Protein AF-A0A1H8NBU5-F1 (afdb_monomer_lite)

Structure (mmCIF, N/CA/C/O backbone):
data_AF-A0A1H8NBU5-F1
#
_entry.id   AF-A0A1H8NBU5-F1
#
loop_
_atom_site.group_PDB
_atom_site.id
_atom_site.type_symbol
_atom_site.label_atom_id
_atom_site.label_alt_id
_atom_site.label_comp_id
_atom_site.label_asym_id
_atom_site.label_entity_id
_atom_site.label_seq_id
_atom_site.pdbx_PDB_ins_code
_atom_site.Cartn_x
_atom_site.Cartn_y
_atom_site.Cartn_z
_atom_site.occupancy
_atom_site.B_iso_or_equiv
_atom_site.auth_seq_id
_atom_site.auth_comp_id
_atom_site.auth_asym_id
_atom_site.auth_atom_id
_atom_site.pdbx_PDB_model_num
ATOM 1 N N . MET A 1 1 ? -4.107 0.611 -5.854 1.00 91.44 1 MET A N 1
ATOM 2 C CA . MET A 1 1 ? -4.280 2.054 -5.590 1.00 91.44 1 MET A CA 1
ATOM 3 C C . MET A 1 1 ? -3.066 2.533 -4.813 1.00 91.44 1 MET A C 1
ATOM 5 O O . MET A 1 1 ? -2.615 1.825 -3.919 1.00 91.44 1 MET A O 1
ATOM 9 N N . ILE A 1 2 ? -2.512 3.683 -5.172 1.00 94.19 2 ILE A N 1
ATOM 10 C CA . ILE A 1 2 ? -1.345 4.298 -4.532 1.00 94.19 2 ILE A CA 1
ATOM 11 C C . ILE A 1 2 ? -1.784 5.659 -3.995 1.00 94.19 2 ILE A C 1
ATOM 13 O O . ILE A 1 2 ? -2.386 6.426 -4.737 1.00 94.19 2 ILE A O 1
ATOM 17 N N . VAL A 1 3 ? -1.484 5.958 -2.733 1.00 94.81 3 VAL A N 1
ATOM 18 C CA . VAL A 1 3 ? -1.645 7.288 -2.133 1.00 94.81 3 VAL A CA 1
ATOM 19 C C . VAL A 1 3 ? -0.251 7.883 -1.950 1.00 94.81 3 VAL A C 1
ATOM 21 O O . VAL A 1 3 ? 0.455 7.537 -0.999 1.00 94.81 3 VAL A O 1
ATOM 24 N N . GLU A 1 4 ? 0.156 8.731 -2.891 1.00 94.81 4 GLU A N 1
ATOM 25 C CA . GLU A 1 4 ? 1.495 9.317 -2.966 1.00 94.81 4 GLU A CA 1
ATOM 26 C C . GLU A 1 4 ? 1.434 10.704 -3.620 1.00 94.81 4 GLU A C 1
ATOM 28 O O . GLU A 1 4 ? 0.800 10.901 -4.659 1.00 94.81 4 GLU A O 1
ATOM 33 N N . THR A 1 5 ? 2.108 11.673 -3.004 1.00 93.56 5 THR A N 1
ATOM 34 C CA . THR A 1 5 ? 2.155 13.059 -3.496 1.00 93.56 5 THR A CA 1
ATOM 35 C C . THR A 1 5 ? 3.327 13.294 -4.437 1.00 93.56 5 THR A C 1
ATOM 37 O O . THR A 1 5 ? 3.237 14.161 -5.308 1.00 93.56 5 THR A O 1
ATOM 40 N N . ASP A 1 6 ? 4.410 12.524 -4.294 1.00 94.06 6 ASP A N 1
ATOM 41 C CA . ASP A 1 6 ? 5.566 12.599 -5.180 1.00 94.06 6 ASP A CA 1
ATOM 42 C C . ASP A 1 6 ? 5.290 11.840 -6.496 1.00 94.06 6 ASP A C 1
ATOM 44 O O . ASP A 1 6 ? 5.188 10.608 -6.505 1.00 94.06 6 ASP A O 1
ATOM 48 N N . PRO A 1 7 ? 5.198 12.541 -7.642 1.00 92.25 7 PRO A N 1
ATOM 49 C CA . PRO A 1 7 ? 4.847 11.917 -8.912 1.00 92.25 7 PRO A CA 1
ATOM 50 C C . PRO A 1 7 ? 5.931 10.980 -9.458 1.00 92.25 7 PRO A C 1
ATOM 52 O O . PRO A 1 7 ? 5.604 10.078 -10.228 1.00 92.25 7 PRO A O 1
ATOM 55 N N . PHE A 1 8 ? 7.205 11.168 -9.095 1.00 93.62 8 PHE A N 1
ATOM 56 C CA . PHE A 1 8 ? 8.284 10.281 -9.538 1.00 93.62 8 PHE A CA 1
ATOM 57 C C . PHE A 1 8 ? 8.191 8.948 -8.821 1.00 93.62 8 PHE A C 1
ATOM 59 O O . PHE A 1 8 ? 8.214 7.900 -9.456 1.00 93.62 8 PHE A O 1
ATOM 66 N N . ILE A 1 9 ? 8.005 9.006 -7.508 1.00 93.44 9 ILE A N 1
ATOM 67 C CA . ILE A 1 9 ? 7.806 7.827 -6.679 1.00 93.44 9 ILE A CA 1
ATOM 68 C C . ILE A 1 9 ? 6.534 7.080 -7.082 1.00 93.44 9 ILE A C 1
ATOM 70 O O . ILE A 1 9 ? 6.554 5.857 -7.208 1.00 93.44 9 ILE A O 1
ATOM 74 N N . ALA A 1 10 ? 5.422 7.798 -7.265 1.00 93.56 10 ALA A N 1
ATOM 75 C CA . ALA A 1 10 ? 4.152 7.184 -7.632 1.00 93.56 10 ALA A CA 1
ATOM 76 C C . ALA A 1 10 ? 4.261 6.451 -8.974 1.00 93.56 10 ALA A C 1
ATOM 78 O O . ALA A 1 10 ? 3.735 5.348 -9.124 1.00 93.56 10 ALA A O 1
ATOM 79 N N . ARG A 1 11 ? 4.984 7.045 -9.932 1.00 94.12 11 ARG A N 1
ATOM 80 C CA . ARG A 1 11 ? 5.257 6.430 -11.229 1.00 94.12 11 ARG A CA 1
ATOM 81 C C . ARG A 1 11 ? 6.161 5.208 -11.111 1.00 94.12 11 ARG A C 1
ATOM 83 O O . ARG A 1 11 ? 5.795 4.166 -11.634 1.00 94.12 11 ARG A O 1
ATOM 90 N N . ASP A 1 12 ? 7.281 5.319 -10.406 1.00 94.19 12 ASP A N 1
ATOM 91 C CA . ASP A 1 12 ? 8.237 4.220 -10.222 1.00 94.19 12 ASP A CA 1
ATOM 92 C C . ASP A 1 12 ?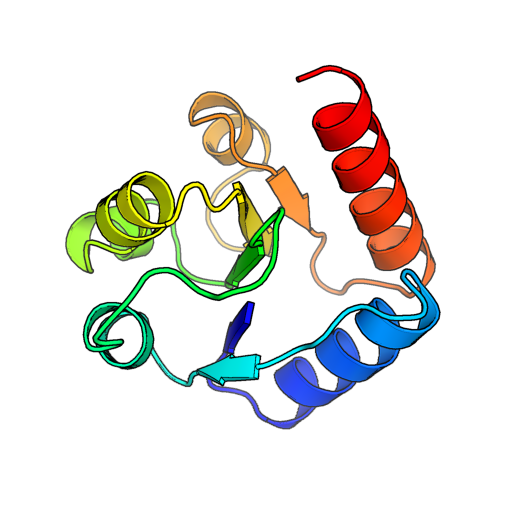 7.578 3.005 -9.550 1.00 94.19 12 ASP A C 1
ATOM 94 O O . ASP A 1 12 ? 7.671 1.874 -10.021 1.00 94.19 12 ASP A O 1
ATOM 98 N N . MET A 1 13 ? 6.785 3.257 -8.506 1.00 94.38 13 MET A N 1
ATOM 99 C CA . MET A 1 13 ? 6.005 2.225 -7.830 1.00 94.38 13 MET A CA 1
ATOM 100 C C . MET A 1 13 ? 4.924 1.628 -8.735 1.00 94.38 13 MET A C 1
ATOM 102 O O . MET A 1 13 ? 4.718 0.418 -8.722 1.00 94.38 13 MET A O 1
ATOM 106 N N . SER A 1 14 ? 4.219 2.456 -9.510 1.00 94.38 14 SER A N 1
ATOM 107 C CA . SER A 1 14 ? 3.208 1.987 -10.459 1.00 94.38 14 SER A CA 1
ATOM 108 C C . SER A 1 14 ? 3.824 1.066 -11.509 1.00 94.38 14 SER A C 1
ATOM 110 O O . SER A 1 14 ? 3.323 -0.038 -11.718 1.00 94.38 14 SER A O 1
ATOM 112 N N . ASP A 1 15 ? 4.915 1.497 -12.141 1.00 93.94 15 ASP A N 1
ATOM 113 C CA . ASP A 1 15 ? 5.606 0.747 -13.188 1.00 93.94 15 ASP A CA 1
ATOM 114 C C . ASP A 1 15 ? 6.139 -0.585 -12.630 1.00 93.94 15 ASP A C 1
ATOM 116 O O . ASP A 1 15 ? 5.853 -1.648 -13.187 1.00 93.94 15 ASP A O 1
ATOM 120 N N . GLY A 1 16 ? 6.790 -0.556 -11.462 1.00 93.94 16 GLY A N 1
ATOM 121 C CA . GLY A 1 16 ? 7.290 -1.763 -10.803 1.00 93.94 16 GLY A CA 1
ATOM 122 C C . GLY A 1 16 ? 6.187 -2.727 -10.346 1.00 93.94 16 GLY A C 1
ATOM 123 O O . GLY A 1 16 ? 6.336 -3.940 -10.483 1.00 93.94 16 GLY A O 1
ATOM 124 N N . LEU A 1 17 ? 5.044 -2.229 -9.855 1.00 92.88 17 LEU A N 1
ATOM 125 C CA . LEU A 1 17 ? 3.898 -3.078 -9.498 1.00 92.88 17 LEU A CA 1
ATOM 126 C C . LEU A 1 17 ? 3.258 -3.729 -10.729 1.00 92.88 17 LEU A C 1
ATOM 128 O O . LEU A 1 17 ? 2.873 -4.896 -10.663 1.00 92.88 17 LEU A O 1
ATOM 132 N N . MET A 1 18 ? 3.149 -3.004 -11.845 1.00 92.50 18 MET A N 1
ATOM 133 C CA . MET A 1 18 ? 2.623 -3.552 -13.100 1.00 92.50 18 MET A CA 1
ATOM 134 C C . MET A 1 18 ? 3.542 -4.629 -13.687 1.00 92.50 18 MET A C 1
ATOM 136 O O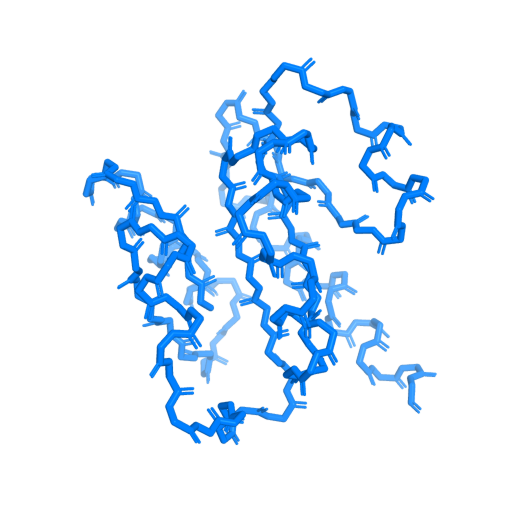 . MET A 1 18 ? 3.046 -5.609 -14.246 1.00 92.50 18 MET A O 1
ATOM 140 N N . GLU A 1 19 ? 4.857 -4.487 -13.520 1.00 93.62 19 GLU A N 1
ATOM 141 C CA . GLU A 1 19 ? 5.834 -5.514 -13.890 1.00 93.62 19 GLU A CA 1
ATOM 142 C C . GLU A 1 19 ? 5.755 -6.738 -12.961 1.00 93.62 19 GLU A C 1
ATOM 144 O O . GLU A 1 19 ? 5.667 -7.874 -13.433 1.00 93.62 19 GLU A O 1
ATOM 149 N N . ALA A 1 20 ? 5.704 -6.514 -11.645 1.00 92.75 20 ALA A N 1
ATOM 150 C CA . ALA A 1 20 ? 5.619 -7.566 -10.632 1.00 92.75 20 ALA A CA 1
ATOM 151 C C . ALA A 1 20 ? 4.299 -8.355 -10.681 1.00 92.75 20 ALA A C 1
ATOM 153 O O . ALA A 1 20 ? 4.252 -9.563 -10.416 1.00 92.75 20 ALA A O 1
ATOM 154 N N . ALA A 1 21 ? 3.205 -7.681 -11.032 1.00 89.94 21 ALA A N 1
ATOM 155 C CA . ALA A 1 21 ? 1.873 -8.253 -11.136 1.00 89.94 21 ALA A CA 1
ATOM 156 C C . ALA A 1 21 ? 1.225 -7.917 -12.490 1.00 89.94 21 ALA A C 1
ATOM 158 O O . ALA A 1 21 ? 0.359 -7.038 -12.560 1.00 89.94 21 ALA A O 1
ATOM 159 N N . PRO A 1 22 ? 1.560 -8.668 -13.559 1.00 87.06 22 PRO A N 1
ATOM 160 C CA . PRO A 1 22 ? 0.950 -8.464 -14.867 1.00 87.06 22 PRO A CA 1
ATOM 161 C C . PRO A 1 22 ? -0.578 -8.563 -14.796 1.00 87.06 22 PRO A C 1
ATOM 163 O O . PRO A 1 22 ? -1.122 -9.522 -14.244 1.00 87.06 22 PRO A O 1
ATOM 166 N N . GLY A 1 23 ? -1.265 -7.565 -15.352 1.00 84.19 23 GLY A N 1
ATOM 167 C CA . GLY A 1 23 ? -2.728 -7.469 -15.337 1.00 84.19 23 GLY A CA 1
ATOM 168 C C . GLY A 1 23 ? -3.320 -6.770 -14.110 1.00 84.19 23 GLY A C 1
ATOM 169 O O . GLY A 1 23 ? -4.544 -6.673 -14.020 1.00 84.19 23 GLY A O 1
ATOM 170 N N . CYS A 1 24 ? -2.500 -6.269 -13.177 1.00 86.06 24 CYS A N 1
ATOM 171 C CA . CYS A 1 24 ? -2.996 -5.347 -12.160 1.00 86.06 24 CYS A CA 1
ATOM 172 C C . CYS A 1 24 ? -3.302 -3.968 -12.765 1.00 86.06 24 CYS A C 1
ATOM 174 O O . CYS A 1 24 ? -2.628 -3.507 -13.686 1.00 86.06 24 CYS A O 1
ATOM 176 N N . THR A 1 25 ? -4.318 -3.305 -12.217 1.00 88.50 25 THR A N 1
ATOM 177 C CA . THR A 1 25 ? -4.618 -1.904 -12.517 1.00 88.50 25 THR A CA 1
ATOM 178 C C . THR A 1 25 ? -4.125 -1.046 -11.363 1.00 88.50 25 THR A C 1
ATOM 180 O O . THR A 1 25 ? -4.422 -1.329 -10.197 1.00 88.50 25 THR A O 1
ATOM 183 N N . VAL A 1 26 ? -3.388 0.016 -11.680 1.00 90.75 26 VAL A N 1
ATOM 184 C CA . VAL A 1 26 ? -2.883 0.971 -10.695 1.00 90.75 26 VAL A CA 1
ATOM 185 C C . VAL A 1 26 ? -3.566 2.317 -10.906 1.00 90.75 26 VAL A C 1
ATOM 187 O O . VAL A 1 26 ? -3.558 2.874 -11.998 1.00 90.75 26 VAL A O 1
ATOM 190 N N . GLU A 1 27 ? -4.145 2.838 -9.830 1.00 92.19 27 GLU A N 1
ATOM 191 C CA . GLU A 1 27 ? -4.695 4.190 -9.747 1.00 92.19 27 GLU A CA 1
ATOM 192 C C . GLU A 1 27 ? -3.918 4.957 -8.679 1.00 92.19 27 GLU A C 1
ATOM 194 O O . GLU A 1 27 ? -3.609 4.388 -7.626 1.00 92.19 27 GLU A O 1
ATOM 199 N N . ILE A 1 28 ? -3.591 6.218 -8.958 1.00 93.75 28 ILE A N 1
ATOM 200 C CA . ILE A 1 28 ? -2.780 7.078 -8.093 1.00 93.75 28 ILE A CA 1
ATOM 201 C C . ILE A 1 28 ? -3.659 8.212 -7.568 1.00 93.75 28 ILE A C 1
ATOM 203 O O . ILE A 1 28 ? -4.306 8.911 -8.344 1.00 93.75 28 ILE A O 1
ATOM 207 N N . PHE A 1 29 ? -3.615 8.405 -6.258 1.00 93.75 29 PHE A N 1
ATOM 208 C CA . PHE A 1 29 ? -4.286 9.456 -5.505 1.00 93.75 29 PHE A CA 1
ATOM 209 C C . PHE A 1 29 ? -3.226 10.270 -4.771 1.00 93.75 29 PHE A C 1
ATOM 211 O O . PHE A 1 29 ? -2.206 9.731 -4.333 1.00 93.75 29 PHE A O 1
ATOM 218 N N . ARG A 1 30 ? -3.455 11.570 -4.619 1.00 92.31 30 ARG A N 1
ATOM 219 C CA . ARG A 1 30 ? -2.527 12.463 -3.912 1.00 92.31 30 ARG A CA 1
ATOM 220 C C . ARG A 1 30 ? -2.791 12.497 -2.418 1.00 92.31 30 ARG A C 1
ATOM 222 O O . ARG A 1 30 ? -1.919 12.912 -1.663 1.00 92.31 30 ARG A O 1
ATOM 229 N N . SER A 1 31 ? -3.971 12.072 -1.983 1.00 91.69 31 SER A N 1
ATOM 230 C CA . SER A 1 31 ? -4.327 12.070 -0.572 1.00 91.69 31 SER A CA 1
ATOM 231 C C . SER A 1 31 ? -5.315 10.957 -0.223 1.00 91.69 31 SER A C 1
ATOM 233 O O . SER A 1 31 ? -5.895 10.310 -1.098 1.00 91.69 31 SER A O 1
ATOM 235 N N . ALA A 1 32 ? -5.475 10.703 1.076 1.00 90.88 32 ALA A N 1
ATOM 236 C CA . ALA A 1 32 ? -6.440 9.728 1.575 1.00 90.88 32 ALA A CA 1
ATOM 237 C C . ALA A 1 32 ? -7.888 10.203 1.371 1.00 90.88 32 ALA A C 1
ATOM 239 O O . ALA A 1 32 ? -8.777 9.384 1.151 1.00 90.88 32 ALA A O 1
ATOM 240 N N . GLU A 1 33 ? -8.117 11.516 1.404 1.00 89.88 33 GLU A N 1
ATOM 241 C CA . GLU A 1 33 ? -9.419 12.144 1.183 1.00 89.88 33 GLU A CA 1
ATOM 242 C C . GLU A 1 33 ? -9.905 11.920 -0.253 1.00 89.88 33 GLU A C 1
ATOM 244 O O . GLU A 1 33 ? -11.039 11.491 -0.443 1.00 89.88 33 GLU A O 1
ATOM 249 N N . GLU A 1 34 ? -9.027 12.090 -1.253 1.00 89.38 34 GLU A N 1
ATOM 250 C CA . GLU A 1 34 ? -9.361 11.795 -2.657 1.00 89.38 34 GLU A CA 1
ATOM 251 C C . GLU A 1 34 ? -9.825 10.341 -2.840 1.00 89.38 34 GLU A C 1
ATOM 253 O O . GLU A 1 34 ? -10.724 10.060 -3.632 1.00 89.38 34 GLU A O 1
ATOM 258 N N . LEU A 1 35 ? -9.229 9.411 -2.088 1.00 87.31 35 LEU A N 1
ATOM 259 C CA . LEU A 1 35 ? -9.629 8.007 -2.103 1.00 87.31 35 LEU A CA 1
ATOM 260 C C . LEU A 1 35 ? -10.959 7.774 -1.365 1.00 87.31 35 LEU A C 1
ATOM 262 O O . LEU A 1 35 ? -11.767 6.943 -1.783 1.00 87.31 35 LEU A O 1
ATOM 266 N N . ALA A 1 36 ? -11.192 8.481 -0.258 1.00 84.50 36 ALA A N 1
ATOM 267 C CA . ALA A 1 36 ? -12.399 8.349 0.555 1.00 84.50 36 ALA A CA 1
ATOM 268 C C . ALA A 1 36 ? -13.669 8.807 -0.182 1.00 84.50 36 ALA A C 1
ATOM 270 O O . ALA A 1 36 ? -14.739 8.230 0.055 1.00 84.50 36 ALA A O 1
ATOM 271 N N . ASP A 1 37 ? -13.524 9.778 -1.087 1.00 83.62 37 ASP A N 1
ATOM 272 C CA . ASP A 1 37 ? -14.584 10.346 -1.927 1.00 83.62 37 ASP A CA 1
ATOM 273 C C . ASP A 1 37 ? -15.025 9.427 -3.080 1.00 83.62 37 ASP A C 1
ATOM 275 O O . ASP A 1 37 ? -15.997 9.728 -3.781 1.00 83.62 37 ASP A O 1
ATOM 279 N N . LEU A 1 38 ? -14.359 8.282 -3.285 1.00 79.88 38 LEU A N 1
ATOM 280 C CA . LEU A 1 38 ? -14.764 7.336 -4.320 1.00 79.88 38 LEU A CA 1
ATOM 281 C C . LEU A 1 38 ? -16.172 6.773 -4.033 1.00 79.88 38 LEU A C 1
ATOM 283 O O . LEU A 1 38 ? -16.409 6.185 -2.972 1.00 79.88 38 LEU A O 1
ATOM 287 N N . PRO A 1 39 ? -17.113 6.893 -4.992 1.00 66.62 39 PRO A N 1
ATOM 288 C CA . PRO A 1 39 ? -18.534 6.615 -4.769 1.00 66.62 39 PRO A CA 1
ATOM 289 C C . PRO A 1 39 ? -18.868 5.127 -4.570 1.00 66.62 39 PRO A C 1
ATOM 291 O O . PRO A 1 39 ? -19.981 4.796 -4.163 1.00 66.62 39 PRO A O 1
ATOM 294 N N . SER A 1 40 ? -17.935 4.216 -4.851 1.00 64.12 40 SER A N 1
ATOM 295 C CA . SER A 1 40 ? -18.138 2.770 -4.742 1.00 64.12 40 SER A CA 1
ATOM 296 C C . SER A 1 40 ? -16.829 2.034 -4.469 1.00 64.12 40 SER A C 1
ATOM 298 O O . SER A 1 40 ? -15.755 2.509 -4.838 1.00 64.12 40 SER A O 1
ATOM 300 N N . ALA A 1 41 ? -16.929 0.845 -3.860 1.00 62.41 41 ALA A N 1
ATOM 301 C CA . ALA A 1 41 ? -15.803 -0.078 -3.775 1.00 62.41 41 ALA A CA 1
ATOM 302 C C . ALA A 1 41 ? -15.251 -0.354 -5.191 1.00 62.41 41 ALA A C 1
ATOM 304 O O . ALA A 1 41 ? -16.036 -0.452 -6.141 1.00 62.41 41 ALA A O 1
ATOM 305 N N . PRO A 1 42 ? -13.924 -0.440 -5.359 1.00 65.12 42 PRO A N 1
ATOM 306 C CA . PRO A 1 42 ? -13.313 -0.647 -6.661 1.00 65.12 42 PRO A CA 1
ATOM 307 C C . PRO A 1 42 ? -13.801 -1.977 -7.235 1.00 65.12 42 PRO A C 1
ATOM 309 O O . PRO A 1 42 ? -13.951 -2.956 -6.510 1.00 65.12 42 PRO A O 1
ATOM 312 N N . ALA A 1 43 ? -14.011 -2.033 -8.552 1.00 63.44 43 ALA A N 1
ATOM 313 C CA . ALA A 1 43 ? -14.425 -3.261 -9.240 1.00 63.44 43 ALA A CA 1
ATOM 314 C C . ALA A 1 43 ? -13.343 -4.364 -9.220 1.00 63.44 43 ALA A C 1
ATOM 316 O O . ALA A 1 43 ? -13.561 -5.464 -9.728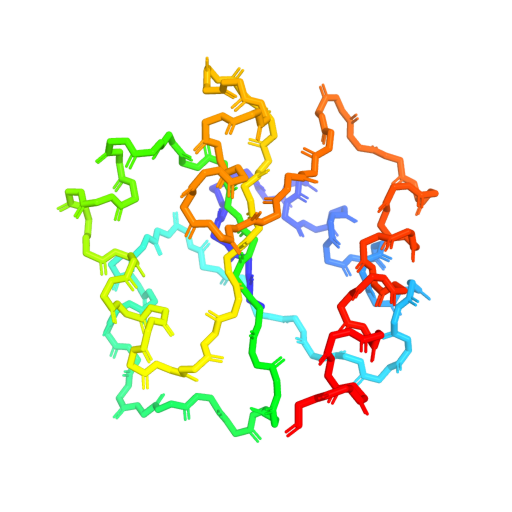 1.00 63.44 43 ALA A O 1
ATOM 317 N N . ALA A 1 44 ? -12.164 -4.064 -8.667 1.00 71.25 44 ALA A N 1
ATOM 318 C CA . ALA A 1 44 ? -11.082 -5.014 -8.510 1.00 71.25 44 ALA A CA 1
ATOM 319 C C . ALA A 1 44 ? -11.429 -6.039 -7.415 1.00 71.25 44 ALA A C 1
ATOM 321 O O . ALA A 1 44 ? -11.801 -5.644 -6.312 1.00 71.25 44 ALA A O 1
ATOM 322 N N . PRO A 1 45 ? -11.241 -7.345 -7.669 1.00 72.56 45 PRO A N 1
ATOM 323 C CA . PRO A 1 45 ? -11.599 -8.388 -6.710 1.00 72.56 45 PRO A CA 1
ATOM 324 C C . PRO A 1 45 ? -10.751 -8.344 -5.430 1.00 72.56 45 PRO A C 1
ATOM 326 O O . PRO A 1 45 ? -11.200 -8.811 -4.392 1.00 72.56 45 PRO A O 1
ATOM 329 N N . HIS A 1 46 ? -9.547 -7.760 -5.487 1.00 82.56 46 HIS A N 1
ATOM 330 C CA . HIS A 1 46 ? -8.623 -7.675 -4.353 1.00 82.56 46 HIS A CA 1
ATOM 331 C C . HIS A 1 46 ? -7.927 -6.308 -4.331 1.00 82.56 46 HIS A C 1
ATOM 333 O O . HIS A 1 46 ? -6.820 -6.164 -4.862 1.00 82.56 46 HIS A O 1
ATOM 339 N N . PRO A 1 47 ? -8.579 -5.267 -3.792 1.00 88.75 47 PRO A N 1
ATOM 340 C CA . PRO A 1 47 ? -7.996 -3.940 -3.769 1.00 88.75 47 PRO A CA 1
ATOM 341 C C . PRO A 1 47 ? -6.826 -3.856 -2.786 1.00 88.75 47 PRO A C 1
ATOM 343 O O . PRO A 1 47 ? -6.828 -4.436 -1.702 1.00 88.75 47 PRO A O 1
ATOM 346 N N . VAL A 1 48 ? -5.807 -3.096 -3.175 1.00 93.00 48 VAL A N 1
ATOM 347 C CA . VAL A 1 48 ? -4.620 -2.834 -2.356 1.00 93.00 48 VAL A CA 1
ATOM 348 C C . VAL A 1 48 ? -4.366 -1.337 -2.358 1.00 93.00 48 VAL A C 1
ATOM 350 O O . VAL A 1 48 ? -4.440 -0.700 -3.416 1.00 93.00 48 VAL A O 1
ATOM 353 N N . ILE A 1 49 ? -4.087 -0.783 -1.183 1.00 95.00 49 ILE A N 1
ATOM 354 C CA . ILE A 1 49 ? -3.726 0.619 -0.981 1.00 95.00 49 ILE A CA 1
ATOM 355 C C . ILE A 1 49 ? -2.276 0.657 -0.525 1.00 95.00 49 ILE A C 1
ATOM 357 O O . ILE A 1 49 ? -1.964 0.150 0.548 1.00 95.00 49 ILE A O 1
ATOM 361 N N . VAL A 1 50 ? -1.403 1.269 -1.319 1.00 96.25 50 VAL A N 1
ATOM 362 C CA . VAL A 1 50 ? -0.011 1.524 -0.932 1.00 96.25 50 VAL A CA 1
ATOM 363 C C . VAL A 1 50 ? 0.132 2.990 -0.536 1.00 96.25 50 VAL A C 1
ATOM 365 O O . VAL A 1 50 ? -0.303 3.862 -1.284 1.00 96.25 50 VAL A O 1
ATOM 368 N N . THR A 1 51 ? 0.711 3.283 0.628 1.00 96.38 51 THR A N 1
ATOM 369 C CA . THR A 1 51 ? 0.846 4.660 1.135 1.00 96.38 51 THR A CA 1
ATOM 370 C C . THR A 1 51 ? 2.107 4.853 1.972 1.00 96.38 51 THR A C 1
ATOM 372 O O . THR A 1 51 ? 2.613 3.897 2.550 1.00 96.38 51 THR A O 1
ATOM 375 N N . LYS A 1 52 ? 2.610 6.089 2.062 1.00 95.31 52 LYS A N 1
ATOM 376 C CA . LYS A 1 52 ? 3.713 6.498 2.955 1.00 95.31 52 LYS A CA 1
ATOM 377 C C . LYS A 1 52 ? 3.218 7.214 4.227 1.00 95.31 52 LYS A C 1
ATOM 379 O O . LYS A 1 52 ? 4.012 7.776 4.974 1.00 95.31 52 LYS A O 1
ATOM 384 N N . LEU A 1 53 ? 1.906 7.270 4.449 1.00 95.31 53 LEU A N 1
ATOM 385 C CA . LEU A 1 53 ? 1.350 7.876 5.657 1.00 95.31 53 LEU A CA 1
ATOM 386 C C . LEU A 1 53 ? 1.796 7.098 6.905 1.00 95.31 53 LEU A C 1
ATOM 388 O O . LEU A 1 53 ? 1.884 5.870 6.870 1.00 95.31 53 LEU A O 1
ATOM 392 N N . SER A 1 54 ? 2.044 7.818 8.001 1.00 95.88 54 SER A N 1
ATOM 393 C CA . SER A 1 54 ? 2.247 7.199 9.312 1.00 95.88 54 SER A CA 1
ATOM 394 C C . SER A 1 54 ? 0.965 6.518 9.793 1.00 95.88 54 SER A C 1
ATOM 396 O O . SER A 1 54 ? -0.135 6.841 9.337 1.00 95.88 54 SER A O 1
ATOM 398 N N . LEU A 1 55 ? 1.075 5.602 10.752 1.00 96.56 55 LEU A N 1
ATOM 399 C CA . LEU A 1 55 ? -0.072 4.924 11.355 1.00 96.56 55 LEU A CA 1
ATOM 400 C C . LEU A 1 55 ? -1.084 5.932 11.917 1.00 96.56 55 LEU A C 1
ATOM 402 O O . LEU A 1 55 ? -2.283 5.776 11.705 1.00 96.56 55 LEU A O 1
ATOM 406 N N . GLU A 1 56 ? -0.6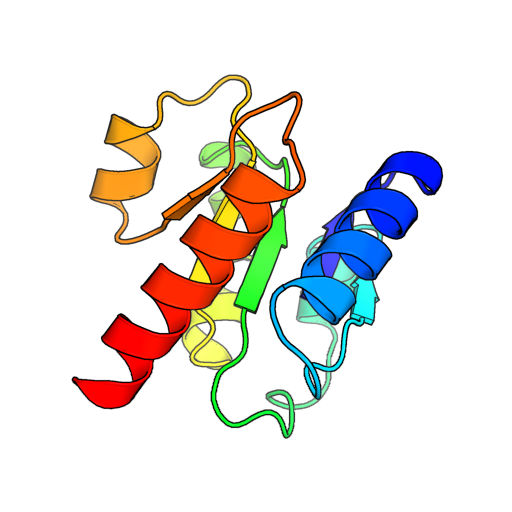16 6.994 12.577 1.00 95.75 56 GLU A N 1
ATOM 407 C CA . GLU A 1 56 ? -1.479 8.069 13.081 1.00 95.75 56 GLU A CA 1
ATOM 408 C C . GLU A 1 56 ? -2.204 8.813 11.947 1.00 95.75 56 GLU A C 1
ATOM 410 O O . GLU A 1 56 ? -3.404 9.086 12.046 1.00 95.75 56 GLU A O 1
ATOM 415 N N . ALA A 1 57 ? -1.515 9.102 10.840 1.00 95.31 57 ALA A N 1
ATOM 416 C CA . ALA A 1 57 ? -2.112 9.765 9.682 1.00 95.31 57 ALA A CA 1
ATOM 417 C C . ALA A 1 57 ? -3.134 8.869 8.957 1.00 95.31 57 ALA A C 1
ATOM 419 O O . ALA A 1 57 ? -4.173 9.350 8.504 1.00 95.31 57 ALA A O 1
ATOM 420 N N . ILE A 1 58 ? -2.888 7.557 8.881 1.00 95.44 58 ILE A N 1
ATOM 421 C CA . ILE A 1 58 ? -3.831 6.576 8.317 1.00 95.44 58 ILE A CA 1
ATOM 422 C C . ILE A 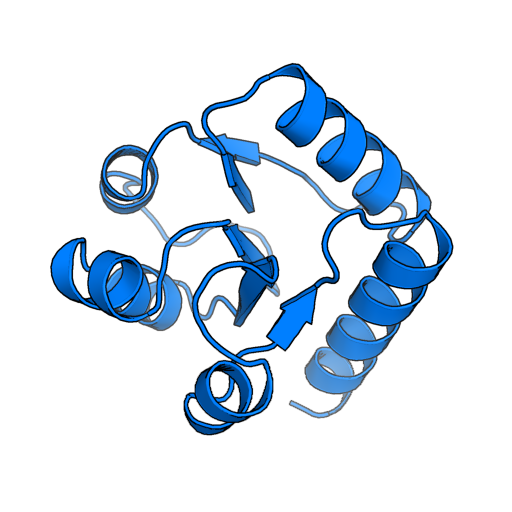1 58 ? -5.130 6.527 9.139 1.00 95.44 58 ILE A C 1
ATOM 424 O O . ILE A 1 58 ? -6.219 6.473 8.564 1.00 95.44 58 ILE A O 1
ATOM 428 N N . GLU A 1 59 ? -5.033 6.564 10.469 1.00 93.12 59 GLU A N 1
ATOM 429 C CA . GLU A 1 59 ? -6.204 6.565 11.355 1.00 93.12 59 GLU A CA 1
ATOM 430 C C . GLU A 1 59 ? -6.974 7.887 11.292 1.00 93.12 59 GLU A C 1
ATOM 432 O O . GLU A 1 59 ? -8.186 7.898 11.080 1.00 93.12 59 GLU A O 1
ATOM 437 N N . SER A 1 60 ? -6.273 9.013 11.436 1.00 94.50 60 SER A N 1
ATOM 438 C CA . SER A 1 60 ? -6.894 10.343 11.497 1.00 94.50 60 SER A CA 1
ATOM 439 C C . SER A 1 60 ? -7.524 10.791 10.174 1.00 94.50 60 SER A C 1
ATOM 441 O O . SER A 1 60 ? -8.531 11.496 10.198 1.00 94.50 60 SER A O 1
ATOM 443 N N . SER A 1 61 ? -6.998 10.340 9.031 1.00 93.25 61 SER A N 1
ATOM 444 C CA . SER A 1 61 ? -7.603 10.573 7.708 1.00 93.25 61 SER A CA 1
ATOM 445 C C . SER A 1 61 ? -8.802 9.665 7.408 1.00 93.25 61 SER A C 1
ATOM 447 O O . SER A 1 61 ? -9.502 9.862 6.417 1.00 93.25 61 SER A O 1
ATOM 449 N N . GLY A 1 62 ? -9.041 8.637 8.230 1.00 91.88 62 GLY A N 1
ATOM 450 C CA . GLY A 1 62 ? -10.066 7.626 7.972 1.00 91.88 62 GLY A CA 1
ATOM 451 C C . GLY A 1 62 ? -9.695 6.618 6.879 1.00 91.88 62 GLY A C 1
ATOM 452 O O . GLY A 1 62 ? -10.542 5.807 6.498 1.00 91.88 62 GLY A O 1
ATOM 453 N N . LEU A 1 63 ? -8.445 6.607 6.395 1.00 93.00 63 LEU A N 1
ATOM 454 C CA . LEU A 1 63 ? -7.983 5.683 5.356 1.00 93.00 63 LEU A CA 1
ATOM 455 C C . LEU A 1 63 ? -8.150 4.215 5.771 1.00 93.00 63 LEU A C 1
ATOM 457 O O . LEU A 1 63 ? -8.549 3.395 4.945 1.00 93.00 63 LEU A O 1
ATOM 461 N N . ALA A 1 64 ? -7.917 3.887 7.047 1.00 94.19 64 ALA A N 1
ATOM 462 C CA . ALA A 1 64 ? -8.164 2.546 7.588 1.00 94.19 64 ALA A CA 1
ATOM 463 C C . ALA A 1 64 ? -9.632 2.113 7.420 1.00 94.19 64 ALA A C 1
ATOM 465 O O . ALA A 1 64 ? -9.920 1.007 6.956 1.00 94.19 64 ALA A O 1
ATOM 466 N N . THR A 1 65 ? -10.568 3.012 7.732 1.00 91.94 65 THR A N 1
ATOM 467 C CA . THR A 1 65 ? -12.011 2.781 7.574 1.00 91.94 65 THR A CA 1
ATOM 468 C C . THR A 1 65 ? -12.392 2.634 6.102 1.00 91.94 65 THR A C 1
ATOM 470 O O . THR A 1 65 ? -13.149 1.731 5.740 1.00 91.94 65 THR A O 1
ATOM 473 N N . THR A 1 66 ? -11.839 3.485 5.235 1.00 90.75 66 THR A N 1
ATOM 474 C CA . THR A 1 66 ? -12.029 3.412 3.780 1.00 90.75 66 THR A CA 1
ATOM 475 C C . THR A 1 66 ? -11.530 2.081 3.223 1.00 90.75 66 THR A C 1
ATOM 477 O O . THR A 1 66 ? -12.263 1.413 2.493 1.00 90.75 66 THR A O 1
ATOM 480 N N . ALA A 1 67 ? -10.337 1.639 3.627 1.00 92.12 67 ALA A N 1
ATOM 481 C CA . ALA A 1 67 ? -9.778 0.355 3.226 1.00 92.12 67 ALA A CA 1
ATOM 482 C C . ALA A 1 67 ? -10.674 -0.810 3.662 1.00 92.12 67 ALA A C 1
ATOM 484 O O . ALA A 1 67 ? -11.021 -1.653 2.837 1.00 92.12 67 ALA A O 1
ATOM 485 N N . ALA A 1 68 ? -11.129 -0.818 4.918 1.00 90.44 68 ALA A N 1
ATOM 486 C CA . ALA A 1 68 ? -12.031 -1.847 5.430 1.00 90.44 68 ALA A CA 1
ATOM 487 C C . ALA A 1 68 ? -13.351 -1.906 4.641 1.00 90.44 68 ALA A C 1
ATOM 489 O O . ALA A 1 68 ? -13.789 -2.987 4.252 1.00 90.44 68 ALA A O 1
ATOM 490 N N . ARG A 1 69 ? -13.952 -0.748 4.332 1.00 88.19 69 ARG A N 1
ATOM 491 C CA . ARG A 1 69 ? -15.172 -0.646 3.508 1.00 88.19 69 ARG A CA 1
ATOM 492 C C . ARG A 1 69 ? -14.974 -1.206 2.097 1.00 88.19 69 ARG A C 1
ATOM 494 O O . ARG A 1 69 ? -15.901 -1.779 1.535 1.00 88.19 69 ARG A O 1
ATOM 501 N N . MET A 1 70 ? -13.785 -1.028 1.527 1.00 87.75 70 MET A N 1
ATOM 502 C CA . MET A 1 70 ? -13.426 -1.524 0.194 1.00 87.75 70 MET A CA 1
ATOM 503 C C . MET A 1 70 ? -12.978 -2.993 0.199 1.00 87.75 70 MET A C 1
ATOM 505 O O . MET A 1 70 ? -12.762 -3.546 -0.875 1.00 87.75 70 MET A O 1
ATOM 509 N N . GLY A 1 71 ? -12.788 -3.616 1.368 1.00 88.31 71 GLY A N 1
ATOM 510 C CA . GLY A 1 71 ? -12.106 -4.909 1.473 1.00 88.31 71 GLY A CA 1
ATOM 511 C C . GLY A 1 71 ? -10.636 -4.840 1.040 1.00 88.31 71 GLY A C 1
ATOM 512 O O . GLY A 1 71 ? -10.082 -5.827 0.561 1.00 88.31 71 GLY A O 1
ATOM 513 N N . ALA A 1 72 ? -10.013 -3.664 1.146 1.00 91.00 72 ALA A N 1
ATOM 514 C CA . ALA A 1 72 ? -8.663 -3.421 0.669 1.00 91.00 72 ALA A CA 1
ATOM 515 C C . ALA A 1 72 ? -7.602 -3.776 1.712 1.00 91.00 72 ALA A C 1
ATOM 517 O O . ALA A 1 72 ? -7.739 -3.477 2.898 1.00 91.00 72 ALA A O 1
ATOM 518 N N . THR A 1 73 ? -6.492 -4.350 1.248 1.00 93.69 73 THR A N 1
ATOM 519 C CA . THR A 1 73 ? -5.285 -4.509 2.071 1.00 93.69 73 THR A CA 1
ATOM 520 C C . THR A 1 73 ? -4.466 -3.223 2.043 1.00 93.69 73 THR A C 1
ATOM 522 O O . THR A 1 73 ? -4.197 -2.685 0.968 1.00 93.69 73 THR A O 1
ATOM 525 N N . ILE A 1 74 ? -4.032 -2.749 3.212 1.00 96.00 74 ILE A N 1
ATOM 526 C CA . ILE A 1 74 ? -3.106 -1.618 3.319 1.00 96.00 74 ILE A CA 1
ATOM 527 C C . ILE A 1 74 ? -1.663 -2.129 3.303 1.00 96.00 74 ILE A C 1
ATOM 529 O O . ILE A 1 74 ? -1.306 -3.079 4.007 1.00 96.00 74 ILE A O 1
ATOM 533 N N . VAL A 1 75 ? -0.836 -1.461 2.507 1.00 97.12 75 VAL A N 1
ATOM 534 C CA . VAL A 1 75 ? 0.616 -1.595 2.462 1.00 97.12 75 VAL A CA 1
ATOM 535 C C . VAL A 1 75 ? 1.215 -0.242 2.830 1.00 97.12 75 VAL A C 1
ATOM 537 O O . VAL A 1 75 ? 1.007 0.753 2.134 1.00 97.12 75 VAL A O 1
ATOM 540 N N . VAL A 1 76 ? 1.967 -0.199 3.922 1.00 97.25 76 VAL A N 1
ATOM 541 C CA . VAL A 1 76 ? 2.639 1.011 4.394 1.00 97.25 76 VAL A CA 1
ATOM 542 C C . VAL A 1 76 ? 4.088 0.976 3.941 1.00 97.25 76 VAL A C 1
ATOM 544 O O . VAL A 1 76 ? 4.844 0.059 4.263 1.00 97.25 76 VAL A O 1
ATOM 547 N N . ARG A 1 77 ? 4.505 1.988 3.195 1.00 96.19 77 ARG A N 1
ATOM 548 C CA . ARG A 1 77 ? 5.917 2.208 2.928 1.00 96.19 77 ARG A CA 1
ATOM 549 C C . ARG A 1 77 ? 6.631 2.625 4.199 1.00 96.19 77 ARG A C 1
ATOM 551 O O . ARG A 1 77 ? 6.188 3.541 4.884 1.00 96.19 77 ARG A O 1
ATOM 558 N N . GLN A 1 78 ? 7.747 1.962 4.474 1.00 94.25 78 GLN A N 1
ATOM 559 C CA . GLN A 1 78 ? 8.550 2.202 5.662 1.00 94.25 78 GLN A CA 1
ATOM 560 C C . GLN A 1 78 ? 8.974 3.672 5.749 1.00 94.25 78 GLN A C 1
ATOM 562 O O . GLN A 1 78 ? 9.410 4.284 4.770 1.00 94.25 78 GLN A O 1
ATOM 567 N N . GLY A 1 79 ? 8.822 4.225 6.945 1.00 91.31 79 GLY A N 1
ATOM 568 C CA . GLY A 1 79 ? 9.080 5.620 7.260 1.00 91.31 79 GLY A CA 1
ATOM 569 C C . GLY A 1 79 ? 9.346 5.750 8.752 1.00 91.31 79 GLY A C 1
ATOM 570 O O . GLY A 1 79 ? 10.311 5.182 9.252 1.00 91.31 79 GLY A O 1
ATOM 571 N N . GLU A 1 80 ? 8.493 6.492 9.451 1.00 90.38 80 GLU A N 1
ATOM 572 C CA . GLU A 1 80 ? 8.628 6.729 10.895 1.00 90.38 80 GLU A CA 1
ATOM 573 C C . GLU A 1 80 ? 8.173 5.527 11.733 1.00 90.38 80 GLU A C 1
ATOM 575 O O . GLU A 1 80 ? 8.789 5.214 12.752 1.00 90.38 80 GLU A O 1
ATOM 580 N N . ASP A 1 81 ? 7.122 4.831 11.290 1.00 95.62 81 ASP A N 1
ATOM 581 C CA . ASP A 1 81 ? 6.591 3.669 11.993 1.00 95.62 81 ASP A CA 1
ATOM 582 C C . ASP A 1 81 ? 7.383 2.393 11.672 1.00 95.62 81 ASP A C 1
ATOM 584 O O . ASP A 1 81 ? 7.632 2.091 10.496 1.00 95.62 81 ASP A O 1
ATOM 588 N N . PRO A 1 82 ? 7.741 1.596 12.694 1.00 95.06 82 PRO A N 1
ATOM 589 C CA . PRO A 1 82 ? 8.463 0.353 12.487 1.00 95.06 82 PRO A CA 1
ATOM 590 C C . PRO A 1 82 ? 7.551 -0.723 11.857 1.00 95.06 82 PRO A C 1
ATOM 592 O O . PRO A 1 82 ? 6.345 -0.760 12.143 1.00 95.06 82 PRO A O 1
ATOM 595 N N . PRO A 1 83 ? 8.096 -1.642 11.036 1.00 94.62 83 PRO A N 1
ATOM 596 C CA . PRO A 1 83 ? 7.316 -2.688 10.367 1.00 94.62 83 PRO A CA 1
ATOM 597 C C . PRO A 1 83 ? 6.490 -3.560 11.319 1.00 94.62 83 PRO A C 1
ATOM 599 O O . PRO A 1 83 ? 5.396 -3.999 10.972 1.00 94.62 83 PRO A O 1
ATOM 602 N N . GLU A 1 84 ? 6.969 -3.785 12.541 1.00 96.44 84 GLU A N 1
ATOM 603 C CA . GLU A 1 84 ? 6.271 -4.564 13.564 1.00 96.44 84 GLU A CA 1
ATOM 604 C C . GLU A 1 84 ? 4.968 -3.887 14.007 1.00 96.44 84 GLU A C 1
ATOM 606 O O . GLU A 1 84 ? 3.965 -4.565 14.240 1.00 96.44 84 GLU A O 1
ATOM 611 N N . ALA A 1 85 ? 4.952 -2.552 14.083 1.00 96.75 85 ALA A N 1
ATOM 612 C CA . ALA A 1 85 ? 3.752 -1.791 14.423 1.00 96.75 85 ALA A CA 1
ATOM 613 C C . ALA A 1 85 ? 2.725 -1.830 13.283 1.00 96.75 85 ALA A C 1
ATOM 615 O O . ALA A 1 85 ? 1.530 -1.988 13.535 1.00 96.75 85 ALA A O 1
ATOM 616 N N . VAL A 1 86 ? 3.188 -1.761 12.030 1.00 96.88 86 VAL A N 1
ATOM 617 C CA . VAL A 1 86 ? 2.343 -1.938 10.837 1.00 96.88 86 VAL A CA 1
ATOM 618 C C . VAL A 1 86 ? 1.742 -3.348 10.812 1.00 96.88 86 VAL A C 1
ATOM 620 O O . VAL A 1 86 ? 0.530 -3.512 10.649 1.00 96.88 86 VAL A O 1
ATOM 623 N N . ALA A 1 87 ? 2.563 -4.373 11.049 1.00 95.44 87 ALA A N 1
ATOM 624 C CA . ALA A 1 87 ? 2.132 -5.768 11.073 1.00 95.44 87 ALA A CA 1
ATOM 625 C C . ALA A 1 87 ? 1.113 -6.052 12.189 1.00 95.44 87 ALA A C 1
ATOM 627 O O . ALA A 1 87 ? 0.170 -6.813 11.974 1.00 95.44 87 ALA A O 1
ATOM 628 N N . ALA A 1 88 ? 1.236 -5.402 13.353 1.00 96.06 88 ALA A N 1
ATOM 629 C CA . ALA A 1 88 ? 0.269 -5.516 14.448 1.00 96.06 88 ALA A CA 1
ATOM 630 C C . ALA A 1 88 ? -1.145 -5.026 14.073 1.00 96.06 88 ALA A C 1
ATOM 632 O O . ALA A 1 88 ? -2.119 -5.428 14.710 1.00 96.06 88 ALA A O 1
ATOM 633 N N . ARG A 1 89 ? -1.285 -4.199 13.025 1.00 94.44 89 ARG A N 1
ATOM 634 C CA . ARG A 1 89 ? -2.582 -3.790 12.448 1.00 94.44 89 ARG A CA 1
ATOM 635 C C . ARG A 1 89 ? -3.115 -4.758 11.385 1.00 94.44 89 ARG A C 1
ATOM 637 O O . ARG A 1 89 ? -4.184 -4.529 10.828 1.00 94.44 89 ARG A O 1
ATOM 644 N N . GLY A 1 90 ? -2.380 -5.830 11.089 1.00 93.44 90 GLY A N 1
ATOM 645 C CA . GLY A 1 90 ? -2.685 -6.770 10.007 1.00 93.44 90 GLY A CA 1
ATOM 646 C C . GLY A 1 90 ? -2.281 -6.269 8.614 1.00 93.44 90 GLY A C 1
ATOM 647 O O . GLY A 1 90 ? -2.607 -6.915 7.614 1.00 93.44 90 GLY A O 1
ATOM 648 N N . TRP A 1 91 ? -1.575 -5.140 8.538 1.00 95.44 91 TRP A N 1
ATOM 649 C CA . TRP A 1 91 ? -1.126 -4.517 7.292 1.00 95.44 91 TRP A CA 1
ATOM 650 C C . TRP A 1 91 ? 0.247 -5.048 6.866 1.00 95.44 91 TRP A C 1
ATOM 652 O O . TRP A 1 91 ? 0.905 -5.785 7.602 1.00 95.44 91 TRP A O 1
ATOM 662 N N . LEU A 1 92 ? 0.662 -4.710 5.647 1.00 95.94 92 LEU A N 1
ATOM 663 C CA . LEU A 1 92 ? 1.974 -5.069 5.103 1.00 95.94 92 LEU A CA 1
ATOM 664 C C . LEU A 1 92 ? 2.905 -3.860 5.094 1.00 95.94 92 LEU A C 1
ATOM 666 O O . LEU A 1 92 ? 2.442 -2.723 5.022 1.00 95.94 92 LEU A O 1
ATOM 670 N N . SER A 1 93 ? 4.212 -4.107 5.105 1.00 96.38 93 SER A N 1
ATOM 671 C CA . SER A 1 93 ? 5.224 -3.062 4.950 1.00 96.38 93 SER A CA 1
ATOM 672 C C . SER A 1 93 ? 5.991 -3.226 3.643 1.00 96.38 93 SER A C 1
ATOM 674 O O . SER A 1 93 ? 6.322 -4.347 3.267 1.00 96.38 93 SER A O 1
ATOM 676 N N . LEU A 1 94 ? 6.306 -2.112 2.982 1.00 96.38 94 LEU A N 1
ATOM 677 C CA . LEU A 1 94 ? 7.194 -2.055 1.815 1.00 96.38 94 LEU A CA 1
ATOM 678 C C . LEU A 1 94 ? 8.450 -1.239 2.177 1.00 96.38 94 LEU A C 1
ATOM 680 O O . LEU A 1 94 ? 8.288 -0.119 2.671 1.00 96.38 94 LEU A O 1
ATOM 684 N N . PRO A 1 95 ? 9.680 -1.737 1.956 1.00 94.44 95 PRO A N 1
ATOM 685 C CA . PRO A 1 95 ? 10.905 -0.988 2.235 1.00 94.44 95 PRO A CA 1
ATOM 686 C C . PRO A 1 95 ? 10.969 0.396 1.574 1.00 94.44 95 PRO A C 1
ATOM 688 O O . PRO A 1 95 ? 10.245 0.716 0.629 1.00 94.44 95 PRO A O 1
ATOM 691 N N . THR A 1 96 ? 11.817 1.276 2.105 1.00 90.69 96 THR A N 1
ATOM 692 C CA . THR A 1 96 ? 12.123 2.574 1.489 1.00 90.69 96 THR A CA 1
ATOM 693 C C . THR A 1 96 ? 13.621 2.881 1.638 1.00 90.69 96 THR A C 1
ATOM 695 O O . THR A 1 96 ? 14.085 3.006 2.770 1.00 90.69 96 THR A O 1
ATOM 698 N N . PRO A 1 97 ? 14.377 3.041 0.531 1.00 91.69 97 PRO A N 1
ATOM 699 C CA . PRO A 1 97 ? 13.934 2.859 -0.858 1.00 91.69 97 PRO A CA 1
ATOM 700 C C . PRO A 1 97 ? 13.478 1.413 -1.122 1.00 91.69 97 PRO A C 1
ATOM 702 O O . PRO A 1 97 ? 13.958 0.494 -0.467 1.00 91.69 97 PRO A O 1
ATOM 705 N N . PHE A 1 98 ? 12.520 1.237 -2.034 1.00 93.62 98 PHE A N 1
ATOM 706 C CA . PHE A 1 98 ? 12.110 -0.085 -2.513 1.00 93.62 98 PHE A CA 1
ATOM 707 C C . PHE A 1 98 ? 12.871 -0.428 -3.794 1.00 93.62 98 PHE A C 1
ATOM 709 O O . PHE A 1 98 ? 13.332 0.453 -4.521 1.00 93.62 98 PHE A O 1
ATOM 716 N N . THR A 1 99 ? 12.981 -1.716 -4.071 1.00 93.88 99 THR A N 1
ATOM 717 C CA . THR A 1 99 ? 13.552 -2.293 -5.286 1.00 93.88 99 THR A CA 1
ATOM 718 C C . THR A 1 99 ? 12.476 -3.041 -6.071 1.00 93.88 99 THR A C 1
ATOM 720 O O . THR A 1 99 ? 11.368 -3.267 -5.580 1.00 93.88 99 THR A O 1
ATOM 723 N N . CYS A 1 100 ? 12.800 -3.472 -7.293 1.00 91.81 100 CYS A N 1
ATOM 724 C CA . CYS A 1 100 ? 11.908 -4.357 -8.040 1.00 91.81 100 CYS A CA 1
ATOM 725 C C . CYS A 1 100 ? 11.640 -5.659 -7.268 1.00 91.81 100 CYS A C 1
ATOM 727 O O . CYS A 1 100 ? 10.498 -6.102 -7.218 1.00 91.81 100 CYS A O 1
ATOM 729 N N . GLU A 1 101 ? 12.662 -6.243 -6.633 1.00 94.69 101 GLU A N 1
ATOM 730 C CA . GLU A 1 101 ? 12.531 -7.476 -5.845 1.00 94.69 101 GLU A CA 1
ATOM 731 C C . GLU A 1 101 ? 11.514 -7.311 -4.709 1.00 94.69 101 GLU A C 1
ATOM 733 O O . GLU A 1 101 ? 10.603 -8.129 -4.593 1.00 94.69 101 GLU A O 1
ATOM 738 N N . ASP A 1 102 ? 11.558 -6.191 -3.980 1.00 95.69 102 ASP A N 1
ATOM 739 C CA . ASP A 1 102 ? 10.583 -5.888 -2.922 1.00 95.69 102 ASP A CA 1
ATOM 740 C C . ASP A 1 102 ? 9.137 -5.845 -3.453 1.00 95.69 102 ASP A C 1
ATOM 742 O O . ASP A 1 102 ? 8.201 -6.319 -2.803 1.00 95.69 102 ASP A O 1
ATOM 746 N N . LEU A 1 103 ? 8.928 -5.290 -4.653 1.00 95.00 103 LEU A N 1
ATOM 747 C CA . LEU A 1 103 ? 7.608 -5.232 -5.291 1.00 95.00 103 LEU A CA 1
ATOM 748 C C . LEU A 1 103 ? 7.143 -6.616 -5.773 1.00 95.00 103 LEU A C 1
ATOM 750 O O . LEU A 1 103 ? 5.957 -6.938 -5.649 1.00 95.00 103 LEU A O 1
ATOM 754 N N . PHE A 1 104 ? 8.058 -7.458 -6.266 1.00 94.25 104 PHE A N 1
ATOM 755 C CA . PHE A 1 104 ? 7.781 -8.857 -6.612 1.00 94.25 104 PHE A CA 1
ATOM 756 C C . PHE A 1 104 ? 7.405 -9.689 -5.382 1.00 94.25 104 PHE A C 1
ATOM 758 O O . PHE A 1 104 ? 6.438 -10.461 -5.429 1.00 94.25 104 PHE A O 1
ATOM 765 N N . GLU A 1 105 ? 8.118 -9.521 -4.271 1.00 94.44 105 GLU A N 1
ATOM 766 C CA . GLU A 1 105 ? 7.809 -10.186 -3.004 1.00 94.44 105 GLU A CA 1
ATOM 767 C C . GLU A 1 105 ? 6.466 -9.722 -2.434 1.00 94.44 105 GLU A C 1
ATOM 769 O O . GLU A 1 105 ? 5.649 -10.550 -2.009 1.00 94.44 105 GLU A O 1
ATOM 774 N N . 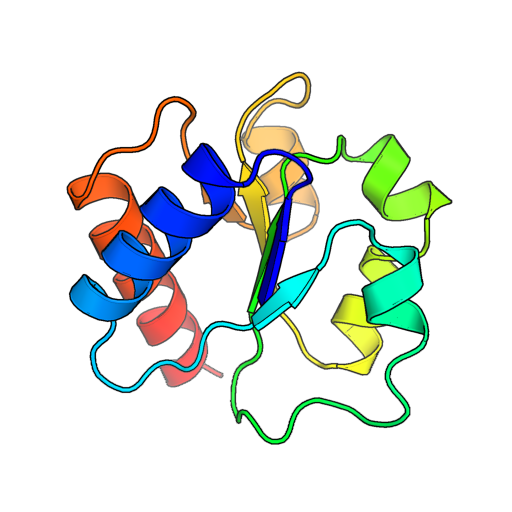LEU A 1 106 ? 6.185 -8.417 -2.490 1.00 94.44 106 LEU A N 1
ATOM 775 C CA . LEU A 1 106 ? 4.900 -7.852 -2.085 1.00 94.44 106 LEU A CA 1
ATOM 776 C C . LEU A 1 106 ? 3.751 -8.432 -2.919 1.00 94.44 106 LEU A C 1
ATOM 778 O O . LEU A 1 106 ? 2.768 -8.929 -2.362 1.00 94.44 106 LEU A O 1
ATOM 782 N N . ALA A 1 107 ? 3.877 -8.418 -4.248 1.00 92.38 107 ALA A N 1
ATOM 783 C CA . ALA A 1 107 ? 2.879 -8.975 -5.158 1.00 92.38 107 ALA A CA 1
ATOM 784 C C . ALA A 1 107 ? 2.646 -10.474 -4.905 1.00 92.38 107 ALA A C 1
ATOM 786 O O . ALA A 1 107 ? 1.501 -10.935 -4.880 1.00 92.38 107 ALA A O 1
ATOM 787 N N . SER A 1 108 ? 3.715 -11.234 -4.666 1.00 91.62 108 SER A N 1
ATOM 788 C CA . SER A 1 108 ? 3.639 -12.664 -4.348 1.00 91.62 108 SER A CA 1
ATOM 789 C C . SER A 1 108 ? 2.932 -12.914 -3.014 1.00 91.62 108 SER A C 1
ATOM 791 O O . SER A 1 108 ? 2.035 -13.755 -2.933 1.00 91.62 108 SER A O 1
ATOM 793 N N . SER A 1 109 ? 3.259 -12.129 -1.986 1.00 90.62 109 SER A N 1
ATOM 794 C CA . SER A 1 109 ? 2.630 -12.204 -0.663 1.00 90.62 109 SER A CA 1
ATOM 795 C C . SER A 1 109 ? 1.131 -11.904 -0.720 1.00 90.62 109 SER A C 1
ATOM 797 O O . SER A 1 109 ? 0.326 -12.605 -0.102 1.00 90.62 109 SER A O 1
ATOM 799 N N . LEU A 1 110 ? 0.734 -10.898 -1.503 1.00 89.94 110 LEU A N 1
ATOM 800 C CA . LEU A 1 110 ? -0.670 -10.556 -1.731 1.00 89.94 110 LEU A CA 1
ATOM 801 C C . LEU A 1 110 ? -1.420 -11.694 -2.438 1.00 89.94 110 LEU A C 1
ATOM 803 O O . LEU A 1 110 ? -2.503 -12.071 -1.998 1.00 89.94 110 LEU A O 1
ATOM 807 N N . ARG A 1 111 ? -0.832 -12.307 -3.473 1.00 87.06 111 ARG A N 1
ATOM 808 C CA . ARG A 1 111 ? -1.430 -13.457 -4.182 1.00 87.06 111 ARG A CA 1
ATOM 809 C C . ARG A 1 111 ? -1.655 -14.666 -3.276 1.00 87.06 111 ARG A C 1
ATOM 811 O O . ARG A 1 111 ? -2.692 -15.321 -3.384 1.00 87.06 111 ARG A O 1
ATOM 818 N N . LEU A 1 112 ? -0.710 -14.955 -2.380 1.00 85.12 112 LEU A N 1
ATOM 819 C CA . LEU A 1 112 ? -0.847 -16.048 -1.413 1.00 85.12 112 LEU A CA 1
ATOM 820 C C . LEU A 1 112 ? -1.996 -15.793 -0.433 1.00 85.12 112 LEU A C 1
ATOM 822 O O . LEU A 1 112 ? -2.783 -16.700 -0.179 1.00 85.12 112 LEU A O 1
ATOM 826 N N . ARG A 1 113 ? -2.136 -14.558 0.067 1.00 82.31 113 ARG A N 1
ATOM 827 C CA . ARG A 1 113 ? -3.247 -14.175 0.957 1.00 82.31 113 ARG A CA 1
ATOM 828 C C . ARG A 1 113 ? -4.604 -14.276 0.266 1.00 82.31 113 ARG A C 1
ATOM 830 O O . ARG A 1 113 ? -5.545 -14.773 0.866 1.00 82.31 113 ARG A O 1
ATOM 837 N N . ILE A 1 114 ? -4.676 -13.853 -0.993 1.00 78.62 114 ILE A N 1
ATOM 838 C CA . ILE A 1 114 ? -5.882 -13.949 -1.824 1.00 78.62 114 ILE A CA 1
ATOM 839 C C . ILE A 1 114 ? -6.292 -15.407 -2.049 1.00 78.62 114 ILE A C 1
ATOM 841 O O . ILE A 1 114 ? -7.465 -15.735 -1.980 1.00 78.62 114 ILE A O 1
ATOM 845 N N . SER A 1 115 ? -5.327 -16.291 -2.306 1.00 72.19 115 SER A N 1
ATOM 846 C CA . SER A 1 115 ? -5.613 -17.704 -2.594 1.00 72.19 115 SER A CA 1
ATOM 847 C C . SER A 1 115 ? -6.030 -18.505 -1.354 1.00 72.19 115 SER A C 1
ATOM 849 O O . SER A 1 115 ? -6.514 -19.626 -1.490 1.00 72.19 115 SER A O 1
ATOM 851 N N . ALA A 1 116 ? -5.784 -17.969 -0.156 1.00 63.06 116 ALA A N 1
ATOM 852 C CA . ALA A 1 116 ? -6.081 -18.608 1.123 1.00 63.06 116 ALA A CA 1
ATOM 853 C C . ALA A 1 116 ? -7.384 -18.111 1.781 1.00 63.06 116 ALA A C 1
ATOM 855 O O . ALA A 1 116 ? -7.786 -18.684 2.795 1.00 63.06 116 ALA A O 1
ATOM 856 N N . ALA A 1 117 ? -7.995 -17.049 1.244 1.00 58.50 117 ALA A N 1
ATOM 857 C CA . ALA A 1 117 ? -9.250 -16.454 1.708 1.00 58.50 117 ALA A CA 1
ATOM 858 C C . ALA A 1 117 ? -10.449 -17.002 0.920 1.00 58.50 117 ALA A C 1
ATOM 860 O O . ALA A 1 117 ? -11.523 -17.157 1.545 1.00 58.50 117 ALA A O 1
#

pLDDT: mean 90.14, std 8.33, range [58.5, 97.25]

Sequence (117 aa):
MIVETDPFIARDMSDGLMEAAPGCTVEIFRSAEELADLPSAPAAPHPVIVTKLSLEAIESSGLATTAARMGATIVVRQGEDPPEAVAARGWLSLPTPFTCEDLFELASSLRLRISAA

Secondary structure (DSSP, 8-state):
-EE-S-HHHHHHHHHHHHHHSTT----EESSHHHHHT-SS--SSSS-EEEE---HHHHHHTTHHHHHHHHTPEEEEESSSS-HHHHHHTT-EEE-SS--HHHHHHHHHHHHHHHHH-

Foldseek 3Di:
DEADQDPVVLVVLQVLLCVLDPPDDDDYHPHLVRLLPPPDQDPDPEAEYEYQDDPVRCVVSCVVVSCVRNVYAYEHEDDPDDQVVCVVVVHHYQYVVHDSVSSNVVSVVSVVVVVVD

Organism: NCBI:txid34002

Radius of gyration: 13.09 Å; chains: 1; bounding box: 32×32×30 Å